Protein AF-A0A434ERG9-F1 (afdb_monomer_lite)

Secondary structure (DSSP, 8-state):
-HHHHHHHHHHHHHHHTT-TT---------TTSHHHHHHHHHHHHHH-S----EE-SS-HHHHHHHHHHTT----EEEEE--HHHHHHHHHSTT-EEEEE---TTHHHHHHHHHHHHHHH-PPPSSS--PPP--EEESS----TT-TT--EEE--SS--

Structure (mmCIF, N/CA/C/O backbone):
data_AF-A0A434ERG9-F1
#
_entry.id   AF-A0A434ERG9-F1
#
loop_
_atom_site.group_PDB
_atom_site.id
_atom_site.type_symbol
_atom_site.label_atom_id
_atom_site.label_alt_id
_atom_site.label_comp_id
_atom_site.label_asym_id
_atom_site.label_entity_id
_atom_site.label_seq_id
_atom_site.pdbx_PDB_ins_code
_atom_site.Cartn_x
_atom_site.Cartn_y
_atom_site.Cartn_z
_atom_site.occupancy
_atom_site.B_iso_or_equiv
_atom_site.auth_seq_id
_atom_site.auth_comp_id
_atom_site.auth_asym_id
_atom_site.auth_atom_id
_atom_site.pdbx_PDB_model_num
ATOM 1 N N . GLY A 1 1 ? 5.025 -8.470 15.034 1.00 50.00 1 GLY A N 1
ATOM 2 C CA . GLY A 1 1 ? 5.347 -8.451 13.597 1.00 50.00 1 GLY A CA 1
ATOM 3 C C . GLY A 1 1 ? 4.904 -9.734 12.928 1.00 50.00 1 GLY A C 1
ATOM 4 O O . GLY A 1 1 ? 3.855 -9.736 12.313 1.00 50.00 1 GLY A O 1
ATOM 5 N N . ALA A 1 2 ? 5.637 -10.834 13.118 1.00 62.69 2 ALA A N 1
ATOM 6 C CA . ALA A 1 2 ? 5.439 -12.078 12.361 1.00 62.69 2 ALA A CA 1
ATOM 7 C C . ALA A 1 2 ? 3.993 -12.633 12.271 1.00 62.69 2 ALA A C 1
ATOM 9 O O . ALA A 1 2 ? 3.589 -12.966 11.160 1.00 62.69 2 ALA A O 1
ATOM 10 N N . PRO A 1 3 ? 3.169 -12.668 13.346 1.00 76.75 3 PRO A N 1
ATOM 11 C CA . PRO A 1 3 ? 1.835 -13.275 13.255 1.00 76.75 3 PRO A CA 1
ATOM 12 C C . PRO A 1 3 ? 0.869 -12.524 12.331 1.00 76.75 3 PRO A C 1
ATOM 14 O O . PRO A 1 3 ? 0.037 -13.143 11.674 1.00 76.75 3 PRO A O 1
ATOM 17 N N . ILE A 1 4 ? 0.972 -11.188 12.267 1.00 79.31 4 ILE A N 1
ATOM 18 C CA . ILE A 1 4 ? 0.099 -10.394 11.394 1.00 79.31 4 ILE A CA 1
ATOM 19 C C . ILE A 1 4 ? 0.571 -10.466 9.939 1.00 79.31 4 ILE A C 1
ATOM 21 O O . ILE A 1 4 ? -0.260 -10.537 9.037 1.00 79.31 4 ILE A O 1
ATOM 25 N N . SER A 1 5 ? 1.889 -10.525 9.709 1.00 84.81 5 SER A N 1
ATOM 26 C CA . SER A 1 5 ? 2.448 -10.626 8.359 1.00 84.81 5 SER A CA 1
ATOM 27 C C . SER A 1 5 ? 2.053 -11.927 7.669 1.00 84.81 5 SER A C 1
ATOM 29 O O . SER A 1 5 ? 1.577 -11.898 6.535 1.00 84.81 5 SER A O 1
ATOM 31 N N . GLU A 1 6 ? 2.149 -13.045 8.393 1.00 87.19 6 GLU A N 1
ATOM 32 C CA . GLU A 1 6 ? 1.711 -14.360 7.919 1.00 87.19 6 GLU A CA 1
ATOM 33 C C . GLU A 1 6 ? 0.203 -14.375 7.616 1.00 87.19 6 GLU A C 1
ATOM 35 O O . GLU A 1 6 ? -0.244 -14.936 6.613 1.00 87.19 6 GLU A O 1
ATOM 40 N N . GLN A 1 7 ? -0.600 -13.706 8.450 1.00 87.19 7 GLN A N 1
ATOM 41 C CA . GLN A 1 7 ? -2.039 -13.604 8.231 1.00 87.19 7 GLN A CA 1
ATOM 42 C C . GLN A 1 7 ? -2.377 -12.803 6.964 1.00 87.19 7 GLN A C 1
ATOM 44 O O . GLN A 1 7 ? -3.250 -13.226 6.201 1.00 87.19 7 GLN A O 1
ATOM 49 N N . PHE A 1 8 ? -1.690 -11.684 6.706 1.00 86.88 8 PHE A N 1
ATOM 50 C CA . PHE A 1 8 ? -1.854 -10.919 5.467 1.00 86.88 8 PHE A CA 1
ATOM 51 C C . PHE A 1 8 ? -1.483 -11.744 4.239 1.00 86.88 8 PHE A C 1
ATOM 53 O O . PHE A 1 8 ? -2.278 -11.817 3.305 1.00 86.88 8 PHE A O 1
ATOM 60 N N . GLU A 1 9 ? -0.324 -12.401 4.251 1.00 89.25 9 GLU A N 1
ATOM 61 C CA . GLU A 1 9 ? 0.128 -13.243 3.139 1.00 89.25 9 GLU A CA 1
ATOM 62 C C . GLU A 1 9 ? -0.859 -14.374 2.850 1.00 89.25 9 GLU A C 1
ATOM 64 O O . GLU A 1 9 ? -1.272 -14.570 1.704 1.00 89.25 9 GLU A O 1
ATOM 69 N N . LYS A 1 10 ? -1.312 -15.075 3.895 1.00 90.00 10 LYS A N 1
ATOM 70 C CA . LYS A 1 10 ? -2.295 -16.154 3.775 1.00 90.00 10 LYS A CA 1
ATOM 71 C C . LYS A 1 10 ? -3.616 -15.658 3.193 1.00 90.00 10 LYS A C 1
ATOM 73 O O . LYS A 1 10 ? -4.157 -16.284 2.279 1.00 90.00 10 LYS A O 1
ATOM 78 N N . ASN A 1 11 ? -4.147 -14.555 3.717 1.00 88.44 11 ASN A N 1
ATOM 79 C CA . ASN A 1 11 ? -5.436 -14.018 3.285 1.00 88.44 11 ASN A CA 1
ATOM 80 C C . ASN A 1 11 ? -5.362 -13.470 1.858 1.00 88.44 11 ASN A C 1
ATOM 82 O O . ASN A 1 11 ? -6.233 -13.768 1.041 1.00 88.44 11 ASN A O 1
ATOM 86 N N . PHE A 1 12 ? -4.305 -12.723 1.537 1.00 88.12 12 PHE A N 1
ATOM 87 C CA . PHE A 1 12 ? -4.086 -12.182 0.202 1.00 88.12 12 PHE A CA 1
ATOM 88 C C . PHE A 1 12 ? -3.905 -13.307 -0.822 1.00 88.12 12 PHE A C 1
ATOM 90 O O . PHE A 1 12 ? -4.616 -13.349 -1.824 1.00 88.12 12 PHE A O 1
ATOM 97 N N . GLY A 1 13 ? -3.060 -14.297 -0.521 1.00 89.31 13 GLY A N 1
ATOM 98 C CA . GLY A 1 13 ? -2.877 -15.476 -1.366 1.00 89.31 13 GLY A CA 1
ATOM 99 C C . GLY A 1 13 ? -4.169 -16.275 -1.575 1.00 89.31 13 GLY A C 1
ATOM 100 O O . GLY A 1 13 ? -4.443 -16.732 -2.683 1.00 89.31 13 GLY A O 1
ATOM 101 N N . ALA A 1 14 ? -5.014 -16.412 -0.548 1.00 90.75 14 ALA A N 1
ATOM 102 C CA . ALA A 1 14 ? -6.313 -17.076 -0.676 1.00 90.75 14 ALA A CA 1
ATOM 103 C C . ALA A 1 14 ? -7.280 -16.331 -1.614 1.00 90.75 14 ALA A C 1
ATOM 105 O O . ALA A 1 14 ? -8.075 -16.971 -2.307 1.00 90.75 14 ALA A O 1
ATOM 106 N N . VAL A 1 15 ? -7.215 -14.997 -1.655 1.00 89.44 15 VAL A N 1
ATOM 107 C CA . VAL A 1 15 ? -7.982 -14.183 -2.607 1.00 89.44 15 VAL A CA 1
ATOM 108 C C . VAL A 1 15 ? -7.411 -14.329 -4.013 1.00 89.44 15 VAL A C 1
ATOM 110 O O . VAL A 1 15 ? -8.177 -14.606 -4.933 1.00 89.44 15 VAL A O 1
ATOM 113 N N . LEU A 1 16 ? -6.089 -14.218 -4.182 1.00 89.81 16 LEU A N 1
ATOM 114 C CA . LEU A 1 16 ? -5.439 -14.311 -5.492 1.00 89.81 16 LEU A CA 1
ATOM 115 C C . LEU A 1 16 ? -5.671 -15.657 -6.186 1.00 89.81 16 LEU A C 1
ATOM 117 O O . LEU A 1 16 ? -5.878 -15.681 -7.392 1.00 89.81 16 LEU A O 1
ATOM 121 N N . LYS A 1 17 ? -5.786 -16.763 -5.438 1.00 90.69 17 LYS A N 1
ATOM 122 C CA . LYS A 1 17 ? -6.159 -18.081 -5.994 1.00 90.69 17 LYS A CA 1
ATOM 123 C C . LYS A 1 17 ? -7.491 -18.094 -6.756 1.00 90.69 17 LYS A C 1
ATOM 125 O O . LYS A 1 17 ? -7.723 -19.000 -7.550 1.00 90.69 17 LYS A O 1
ATOM 130 N N . LYS A 1 18 ? -8.378 -17.122 -6.519 1.00 90.75 18 LYS A N 1
ATOM 131 C CA . LYS A 1 18 ? -9.6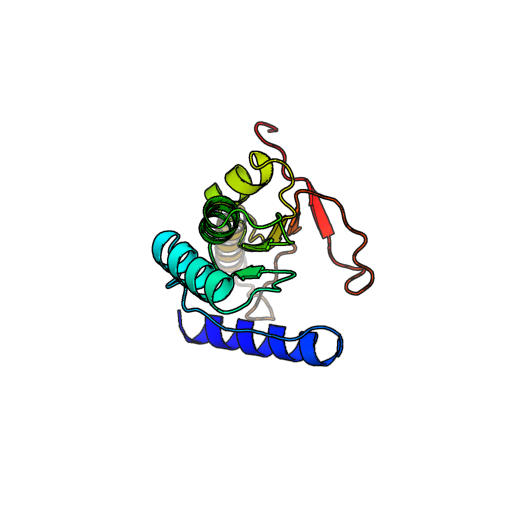51 -16.977 -7.247 1.00 90.75 18 LYS A CA 1
ATOM 132 C C . LYS A 1 18 ? -9.492 -16.254 -8.592 1.00 90.75 18 LYS A C 1
ATOM 134 O O . LYS A 1 18 ? -10.450 -16.201 -9.358 1.00 90.75 18 LYS A O 1
ATOM 139 N N . TYR A 1 19 ? -8.307 -15.714 -8.876 1.00 90.81 19 TYR A N 1
ATOM 140 C CA . TYR A 1 19 ? -7.978 -14.935 -10.067 1.00 90.81 19 TYR A CA 1
ATOM 141 C C . TYR A 1 19 ? -6.775 -15.572 -10.779 1.00 90.81 19 TYR A C 1
ATOM 143 O O . TYR A 1 19 ? -5.647 -15.132 -10.584 1.00 90.81 19 TYR A O 1
ATOM 151 N N . PRO A 1 20 ? -6.988 -16.596 -11.626 1.00 88.31 20 PRO A N 1
ATOM 152 C CA . PRO A 1 20 ? -5.898 -17.364 -12.239 1.00 88.31 20 PRO A CA 1
ATOM 153 C C . PRO A 1 20 ? -5.013 -16.556 -13.202 1.00 88.31 20 PRO A C 1
ATOM 155 O O . PRO A 1 20 ? -3.964 -17.041 -13.600 1.00 88.31 20 PRO A O 1
ATOM 158 N N . GLY A 1 21 ? -5.425 -15.341 -13.583 1.00 91.00 21 GLY A N 1
ATOM 159 C CA . GLY A 1 21 ? -4.604 -14.412 -14.364 1.00 91.00 21 GLY A CA 1
ATOM 160 C C . GLY A 1 21 ? -3.634 -13.565 -13.531 1.00 91.00 21 GLY A C 1
ATOM 161 O O . GLY A 1 21 ? -3.009 -12.677 -14.092 1.00 91.00 21 GLY A O 1
ATOM 162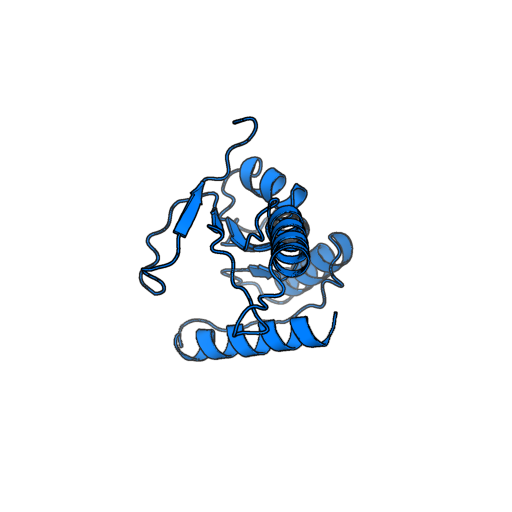 N N . ILE A 1 22 ? -3.549 -13.779 -12.212 1.00 92.56 22 ILE A N 1
ATOM 163 C CA . ILE A 1 22 ? -2.591 -13.103 -11.330 1.00 92.56 22 ILE A CA 1
ATOM 164 C C . ILE A 1 22 ? -1.604 -14.138 -10.798 1.00 92.56 22 ILE A C 1
ATOM 166 O O . ILE A 1 22 ? -1.996 -15.102 -10.140 1.00 92.56 22 ILE A O 1
ATOM 170 N N . GLU A 1 23 ? -0.320 -13.891 -11.031 1.00 94.00 23 GLU A N 1
ATOM 171 C CA . GLU A 1 23 ? 0.784 -14.693 -10.516 1.00 94.00 23 GLU A CA 1
ATOM 172 C C . GLU A 1 23 ? 1.604 -13.881 -9.507 1.00 94.00 23 GLU A C 1
ATOM 174 O O . GLU A 1 23 ? 1.866 -12.694 -9.702 1.00 94.00 23 GLU A O 1
ATOM 179 N N . ILE A 1 24 ? 2.010 -14.519 -8.406 1.00 94.69 24 ILE A N 1
ATOM 180 C CA . ILE A 1 24 ? 2.939 -13.912 -7.452 1.00 94.69 24 ILE A CA 1
ATOM 181 C C . ILE A 1 24 ? 4.353 -14.256 -7.905 1.00 94.69 24 ILE A C 1
ATOM 183 O O . ILE A 1 24 ? 4.797 -15.389 -7.739 1.00 94.69 24 ILE A O 1
ATOM 187 N N . VAL A 1 25 ? 5.058 -13.266 -8.445 1.00 95.56 25 VAL A N 1
ATOM 188 C CA . VAL A 1 25 ? 6.417 -13.460 -8.972 1.00 95.56 25 VAL A CA 1
ATOM 189 C C . VAL A 1 25 ? 7.491 -13.459 -7.882 1.00 95.56 25 VAL A C 1
ATOM 191 O O . VAL A 1 25 ? 8.568 -14.009 -8.083 1.00 95.56 25 VAL A O 1
ATOM 194 N N . GLY A 1 26 ? 7.201 -12.906 -6.701 1.00 95.19 26 GLY A N 1
ATOM 195 C CA . GLY A 1 26 ? 8.134 -12.934 -5.582 1.00 95.19 26 GLY A CA 1
ATOM 196 C C . GLY A 1 26 ? 7.595 -12.321 -4.296 1.00 95.19 26 GLY A C 1
ATOM 197 O O . GLY A 1 26 ? 6.559 -11.658 -4.274 1.00 95.19 26 GLY A O 1
ATOM 198 N N . TYR A 1 27 ? 8.344 -12.551 -3.221 1.00 95.00 27 TYR A N 1
ATOM 199 C CA . TYR A 1 27 ? 8.100 -12.008 -1.890 1.00 95.00 27 TYR A CA 1
ATOM 200 C C . TYR A 1 27 ? 9.353 -11.288 -1.409 1.00 95.00 27 TYR A C 1
ATOM 202 O O . TYR A 1 27 ? 10.474 -11.681 -1.733 1.00 95.00 27 TYR A O 1
ATOM 210 N N . PHE A 1 28 ? 9.167 -10.258 -0.595 1.00 94.31 28 PHE A N 1
ATOM 211 C CA . PHE A 1 28 ? 10.260 -9.558 0.062 1.00 94.31 28 PHE A CA 1
ATOM 212 C C . PHE A 1 28 ? 9.890 -9.293 1.518 1.00 94.31 28 PHE A C 1
ATOM 214 O O . PHE A 1 28 ? 8.718 -9.130 1.855 1.00 94.31 28 PHE A O 1
ATOM 221 N N . ASN A 1 29 ? 10.897 -9.223 2.386 1.00 93.38 29 ASN A N 1
ATOM 222 C CA . ASN A 1 29 ? 10.700 -8.775 3.756 1.00 93.38 29 ASN A CA 1
ATOM 223 C C . ASN A 1 29 ? 11.038 -7.284 3.856 1.00 93.38 29 ASN A C 1
ATOM 225 O O . ASN A 1 29 ? 12.203 -6.898 3.821 1.00 93.38 29 ASN A O 1
ATOM 229 N N . GLY A 1 30 ? 10.007 -6.453 3.999 1.00 91.44 30 GLY A N 1
ATOM 230 C CA . GLY A 1 30 ? 10.159 -5.007 4.149 1.00 91.44 30 GLY A CA 1
ATOM 231 C C . GLY A 1 30 ? 10.561 -4.545 5.552 1.00 91.44 30 GLY A C 1
ATOM 232 O O . GLY A 1 30 ? 10.760 -3.353 5.755 1.00 91.44 30 GLY A O 1
ATOM 233 N N . ASN A 1 31 ? 10.630 -5.440 6.547 1.00 91.62 31 ASN A N 1
ATOM 234 C CA . ASN A 1 31 ? 10.921 -5.122 7.954 1.00 91.62 31 ASN A CA 1
ATOM 235 C C . ASN A 1 31 ? 10.091 -3.957 8.536 1.00 91.62 31 ASN A C 1
ATOM 237 O O . ASN A 1 31 ? 10.507 -3.334 9.511 1.00 91.62 31 ASN A O 1
ATOM 241 N N . TYR A 1 32 ? 8.926 -3.661 7.943 1.00 88.19 32 TYR A N 1
ATOM 242 C CA . TYR A 1 32 ? 8.136 -2.461 8.228 1.00 88.19 32 TYR A CA 1
ATOM 243 C C . TYR A 1 32 ? 9.006 -1.192 8.266 1.00 88.19 32 TYR A C 1
ATOM 245 O O . TYR A 1 32 ? 8.923 -0.396 9.200 1.00 88.19 32 TYR A O 1
ATOM 253 N N . ALA A 1 33 ? 9.860 -1.013 7.256 1.00 91.00 33 ALA A N 1
ATOM 254 C CA . ALA A 1 33 ? 10.721 0.150 7.118 1.00 91.00 33 ALA A CA 1
ATOM 255 C C . ALA A 1 33 ? 10.950 0.502 5.640 1.00 91.00 33 ALA A C 1
ATOM 257 O O . ALA A 1 33 ? 11.212 -0.366 4.810 1.00 91.00 33 ALA A O 1
ATOM 258 N N . ALA A 1 34 ? 10.945 1.802 5.331 1.00 88.75 34 ALA A N 1
ATOM 259 C CA . ALA A 1 34 ? 11.005 2.287 3.950 1.00 88.75 34 ALA A CA 1
ATOM 260 C C . ALA A 1 34 ? 12.274 1.859 3.182 1.00 88.75 34 ALA A C 1
ATOM 262 O O . ALA A 1 34 ? 12.206 1.618 1.980 1.00 88.75 34 ALA A O 1
ATOM 263 N N . GLY A 1 35 ? 13.426 1.766 3.861 1.00 94.19 35 GLY A N 1
ATOM 264 C CA . GLY A 1 35 ? 14.694 1.337 3.253 1.00 94.19 35 GLY A CA 1
ATOM 265 C C . GLY A 1 35 ? 14.655 -0.124 2.789 1.00 94.19 35 GLY A C 1
ATOM 266 O O . GLY A 1 35 ? 14.738 -0.361 1.585 1.00 94.19 35 GLY A O 1
ATOM 267 N N . PRO A 1 36 ? 14.445 -1.091 3.703 1.00 96.38 36 PRO A N 1
ATOM 268 C CA . PRO A 1 36 ? 14.316 -2.501 3.337 1.00 96.38 36 PRO A CA 1
ATOM 269 C C . PRO A 1 36 ? 13.186 -2.786 2.336 1.00 96.38 36 PRO A C 1
ATOM 271 O O . PRO A 1 36 ? 13.325 -3.662 1.488 1.00 96.38 36 PRO A O 1
ATOM 274 N N . GLU A 1 37 ? 12.079 -2.037 2.378 1.00 95.44 37 GLU A N 1
ATOM 275 C CA . GLU A 1 37 ? 11.033 -2.141 1.351 1.00 95.44 37 GLU A CA 1
ATOM 276 C C . GLU A 1 37 ? 11.521 -1.700 -0.026 1.00 95.44 37 GLU A C 1
ATOM 278 O O . GLU A 1 37 ? 11.290 -2.404 -1.008 1.00 95.44 37 GLU A O 1
ATOM 283 N N . GLN A 1 38 ? 12.212 -0.561 -0.114 1.00 97.44 38 GLN A N 1
ATOM 284 C CA . GLN A 1 38 ? 12.779 -0.095 -1.376 1.00 97.44 38 GLN A CA 1
ATOM 285 C C . GLN A 1 38 ? 13.796 -1.103 -1.929 1.00 97.44 38 GLN A C 1
ATOM 287 O O . GLN A 1 38 ? 13.771 -1.393 -3.123 1.00 97.44 38 GLN A O 1
ATOM 292 N N . GLU A 1 39 ? 14.663 -1.655 -1.077 1.00 98.06 39 GLU A N 1
ATOM 293 C CA . GLU A 1 39 ? 15.655 -2.670 -1.457 1.00 98.06 39 GLU A CA 1
ATOM 294 C C . GLU A 1 39 ? 14.993 -3.962 -1.952 1.00 98.06 39 GLU A C 1
ATOM 296 O O . GLU A 1 39 ? 15.342 -4.471 -3.018 1.00 98.06 39 GLU A O 1
ATOM 301 N N . GLY A 1 40 ? 14.002 -4.469 -1.213 1.00 97.88 40 GLY A N 1
ATOM 302 C CA . GLY A 1 40 ? 13.271 -5.683 -1.566 1.00 97.88 40 GLY A CA 1
ATOM 303 C C . GLY A 1 40 ? 12.514 -5.550 -2.885 1.00 97.88 40 GLY A C 1
ATOM 304 O O . GLY A 1 40 ? 12.632 -6.412 -3.756 1.00 97.88 40 GLY A O 1
ATOM 305 N N . VAL A 1 41 ? 11.791 -4.442 -3.072 1.00 97.88 41 VAL A N 1
ATOM 306 C CA . VAL A 1 41 ? 11.083 -4.168 -4.329 1.00 97.88 41 VAL A CA 1
ATOM 307 C C . VAL A 1 41 ? 12.070 -3.986 -5.481 1.00 97.88 41 VAL A C 1
ATOM 309 O O . VAL A 1 41 ? 11.857 -4.562 -6.542 1.00 97.88 41 VAL A O 1
ATOM 312 N N . ALA A 1 42 ? 13.165 -3.244 -5.293 1.00 98.25 42 ALA A N 1
ATOM 313 C CA . ALA A 1 42 ? 14.170 -3.057 -6.341 1.00 98.25 42 ALA A CA 1
ATOM 314 C C . ALA A 1 42 ? 14.797 -4.389 -6.784 1.00 98.25 42 ALA A C 1
ATOM 316 O O . ALA A 1 42 ? 14.953 -4.623 -7.981 1.00 98.25 42 ALA A O 1
ATOM 317 N N . SER A 1 43 ? 15.092 -5.280 -5.833 1.00 98.25 43 SER A N 1
ATOM 318 C CA . SER A 1 43 ? 15.588 -6.630 -6.118 1.00 98.25 43 SER A CA 1
ATOM 319 C C . SER A 1 43 ? 14.598 -7.432 -6.972 1.00 98.25 43 SER A C 1
ATOM 321 O O . SER A 1 43 ? 14.977 -8.000 -7.996 1.00 98.25 43 SER A O 1
ATOM 323 N N . LEU A 1 44 ? 13.306 -7.408 -6.621 1.00 98.25 44 LEU A N 1
ATOM 324 C CA . LEU A 1 44 ? 12.266 -8.091 -7.396 1.00 98.25 44 LEU A CA 1
ATOM 325 C C . LEU A 1 44 ? 12.067 -7.472 -8.785 1.00 98.25 44 LEU A C 1
ATOM 327 O O . LEU A 1 44 ? 11.930 -8.200 -9.761 1.00 98.25 44 LEU A O 1
ATOM 331 N N . LEU A 1 45 ? 12.106 -6.145 -8.914 1.00 98.19 45 LEU A N 1
ATOM 332 C CA . LEU A 1 45 ? 12.009 -5.480 -10.217 1.00 98.19 45 LEU A CA 1
ATOM 333 C C . LEU A 1 45 ? 13.186 -5.827 -11.140 1.00 98.19 45 LEU A C 1
ATOM 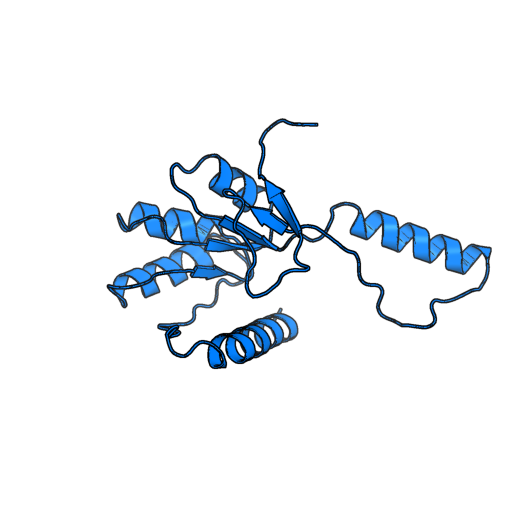335 O O . LEU A 1 45 ? 13.003 -5.870 -12.356 1.00 98.19 45 LEU A O 1
ATOM 339 N N . ALA A 1 46 ? 14.374 -6.071 -10.581 1.00 97.69 46 ALA A N 1
ATOM 340 C CA . ALA A 1 46 ? 15.543 -6.510 -11.338 1.00 97.69 46 ALA A CA 1
ATOM 341 C C . ALA A 1 46 ? 15.449 -7.987 -11.757 1.00 97.69 46 ALA A C 1
ATOM 343 O O . ALA A 1 46 ? 15.872 -8.339 -12.856 1.00 97.69 46 ALA A O 1
ATOM 344 N N . ALA A 1 47 ? 14.885 -8.846 -10.901 1.00 97.94 47 ALA A N 1
ATOM 345 C CA . ALA A 1 47 ? 14.704 -10.270 -11.182 1.00 97.94 47 ALA A CA 1
ATOM 346 C C . ALA A 1 47 ? 13.512 -10.565 -12.114 1.00 97.94 47 ALA A C 1
ATOM 348 O O . ALA A 1 47 ? 13.514 -11.585 -12.805 1.00 97.94 47 ALA A O 1
ATOM 349 N N . HIS A 1 48 ? 12.510 -9.680 -12.150 1.00 96.94 48 HIS A N 1
ATOM 350 C CA . HIS A 1 48 ? 11.259 -9.876 -12.881 1.00 96.94 48 HIS A CA 1
ATOM 351 C C . HIS A 1 48 ? 10.992 -8.711 -13.858 1.00 96.94 48 HIS A C 1
ATOM 353 O O . HIS A 1 48 ? 10.633 -7.599 -13.440 1.00 96.94 48 HIS A O 1
ATOM 359 N N . PRO A 1 49 ? 11.142 -8.936 -15.180 1.00 92.38 49 PRO A N 1
ATOM 360 C CA . PRO A 1 49 ? 10.955 -7.886 -16.183 1.00 92.38 49 PRO A CA 1
ATOM 361 C C . PRO A 1 49 ? 9.497 -7.425 -16.290 1.00 92.38 49 PRO A C 1
ATOM 363 O O . PRO A 1 49 ? 9.248 -6.285 -16.672 1.00 92.38 49 PRO A O 1
ATOM 366 N N . GLU A 1 50 ? 8.544 -8.269 -15.897 1.00 95.31 50 GLU A N 1
ATOM 367 C CA . GLU A 1 50 ? 7.112 -7.979 -15.865 1.00 95.31 50 GLU A CA 1
ATOM 368 C C . GLU A 1 50 ? 6.621 -8.041 -14.414 1.00 95.31 50 GLU A C 1
ATOM 370 O O . GLU A 1 50 ? 6.745 -9.056 -13.733 1.00 95.31 50 GLU A O 1
ATOM 375 N N . VAL A 1 51 ? 6.143 -6.902 -13.921 1.00 97.38 51 VAL A N 1
ATOM 376 C CA . VAL A 1 51 ? 5.530 -6.737 -12.600 1.00 97.38 51 VAL A CA 1
ATOM 377 C C . VAL A 1 51 ? 4.398 -5.752 -12.818 1.00 97.38 51 VAL A C 1
ATOM 379 O O . VAL A 1 51 ? 4.680 -4.602 -13.132 1.00 97.38 51 VAL A O 1
ATOM 382 N N . ASP A 1 52 ? 3.149 -6.191 -12.667 1.00 96.94 52 ASP A N 1
ATOM 383 C CA . ASP A 1 52 ? 1.956 -5.376 -12.962 1.00 96.94 52 ASP A CA 1
ATOM 384 C C . ASP A 1 52 ? 1.299 -4.768 -11.723 1.00 96.94 52 ASP A C 1
ATOM 386 O O . ASP A 1 52 ? 0.311 -4.041 -11.821 1.00 96.94 52 ASP A O 1
ATOM 390 N N . GLY A 1 53 ? 1.830 -5.056 -10.540 1.00 96.62 53 GLY A N 1
ATOM 391 C CA . GLY A 1 53 ? 1.332 -4.511 -9.290 1.00 96.62 53 GLY A CA 1
ATOM 392 C C . GLY A 1 53 ? 2.232 -4.864 -8.120 1.00 96.62 53 GLY A C 1
ATOM 393 O O . GLY A 1 53 ? 2.967 -5.850 -8.150 1.00 96.62 53 GLY A O 1
ATOM 394 N N . ILE A 1 54 ? 2.171 -4.042 -7.078 1.00 97.25 54 ILE A N 1
ATOM 395 C CA . ILE A 1 54 ? 2.934 -4.236 -5.847 1.00 97.25 54 ILE A CA 1
ATOM 396 C C . ILE A 1 54 ? 1.968 -4.186 -4.671 1.00 97.25 54 ILE A C 1
ATOM 398 O O . ILE A 1 54 ? 1.200 -3.236 -4.524 1.00 97.25 54 ILE A O 1
ATOM 402 N N . PHE A 1 55 ? 2.036 -5.196 -3.809 1.00 95.50 55 PHE A N 1
ATOM 403 C CA . PHE A 1 55 ? 1.379 -5.195 -2.509 1.00 95.50 55 PHE A CA 1
ATOM 404 C C . PHE A 1 55 ? 2.446 -5.097 -1.419 1.00 95.50 55 PHE A C 1
ATOM 406 O O . PHE A 1 55 ? 3.282 -5.986 -1.280 1.00 95.50 55 PHE A O 1
ATOM 413 N N . SER A 1 56 ? 2.411 -4.013 -0.650 1.00 94.62 56 SER A N 1
ATOM 414 C CA . SER A 1 56 ? 3.198 -3.845 0.566 1.00 94.62 56 SER A CA 1
ATOM 415 C C . SER A 1 56 ? 2.266 -3.844 1.771 1.00 94.62 56 SER A C 1
ATOM 417 O O . SER A 1 56 ? 1.238 -3.174 1.786 1.00 94.62 56 SER A O 1
ATOM 419 N N . GLN A 1 57 ? 2.632 -4.569 2.823 1.00 91.69 57 GLN A N 1
ATOM 420 C CA . GLN A 1 57 ? 1.929 -4.462 4.105 1.00 91.69 57 GLN A CA 1
ATOM 421 C C . GLN A 1 57 ? 2.320 -3.194 4.877 1.00 91.69 57 GLN A C 1
ATOM 423 O O . GLN A 1 57 ? 1.671 -2.846 5.863 1.00 91.69 57 GLN A O 1
ATOM 428 N N . GLY A 1 58 ? 3.407 -2.541 4.463 1.00 91.88 58 GLY A N 1
ATOM 429 C CA . GLY A 1 58 ? 3.989 -1.385 5.117 1.00 91.88 58 GLY A CA 1
ATOM 430 C C . GLY A 1 58 ? 3.932 -0.140 4.234 1.00 91.88 58 GLY A C 1
ATOM 431 O O . GLY A 1 58 ? 2.854 0.346 3.881 1.00 91.88 58 GLY A O 1
ATOM 432 N N . TYR A 1 59 ? 5.093 0.421 3.917 1.00 92.94 59 TYR A N 1
ATOM 433 C CA . TYR A 1 59 ? 5.225 1.700 3.243 1.00 92.94 59 TYR A CA 1
ATOM 434 C C . TYR A 1 59 ? 5.221 1.520 1.723 1.00 92.94 59 TYR A C 1
ATOM 436 O O . TYR A 1 59 ? 6.008 0.786 1.126 1.00 92.94 59 TYR A O 1
ATOM 444 N N . GLY A 1 60 ? 4.324 2.254 1.064 1.00 95.62 60 GLY A N 1
ATOM 445 C CA . GLY A 1 60 ? 4.303 2.358 -0.395 1.00 95.62 60 GLY A CA 1
ATOM 446 C C . GLY A 1 60 ? 5.365 3.325 -0.924 1.00 95.62 60 GLY A C 1
ATOM 447 O O . GLY A 1 60 ? 5.691 3.275 -2.106 1.00 95.62 60 GLY A O 1
ATOM 448 N N . THR A 1 61 ? 5.944 4.172 -0.062 1.00 96.81 61 THR A N 1
ATOM 449 C CA . THR A 1 61 ? 7.020 5.106 -0.438 1.00 96.81 61 THR A CA 1
ATOM 450 C C . THR A 1 61 ? 8.224 4.381 -1.035 1.00 96.81 61 THR A C 1
ATOM 452 O O . THR A 1 61 ? 8.717 4.785 -2.086 1.00 96.81 61 THR A O 1
ATOM 455 N N . GLY A 1 62 ? 8.664 3.286 -0.402 1.00 95.88 62 GLY A N 1
ATOM 456 C CA . GLY A 1 62 ? 9.774 2.464 -0.883 1.00 95.88 62 GLY A CA 1
ATOM 457 C C . GLY A 1 62 ? 9.471 1.826 -2.239 1.00 95.88 62 GLY A C 1
ATOM 458 O O . GLY A 1 62 ? 10.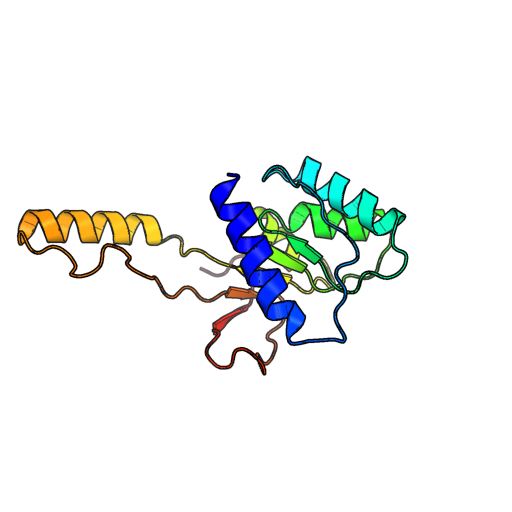305 1.882 -3.140 1.00 95.88 62 GLY A O 1
ATOM 459 N N . ALA A 1 63 ? 8.252 1.311 -2.423 1.00 97.31 63 ALA A N 1
ATOM 460 C CA . ALA A 1 63 ? 7.815 0.719 -3.687 1.00 97.31 63 ALA A CA 1
ATOM 461 C C . ALA A 1 63 ? 7.791 1.736 -4.841 1.00 97.31 63 ALA A C 1
ATOM 463 O O . ALA A 1 63 ? 8.349 1.477 -5.905 1.00 97.31 63 ALA A O 1
ATOM 464 N N . ILE A 1 64 ? 7.202 2.916 -4.620 1.00 97.69 64 ILE A N 1
ATOM 465 C CA . ILE A 1 64 ? 7.144 3.989 -5.626 1.00 97.69 64 ILE A CA 1
ATOM 466 C C . ILE A 1 64 ? 8.553 4.449 -6.000 1.00 97.69 64 ILE A C 1
ATOM 468 O O . ILE A 1 64 ? 8.874 4.576 -7.181 1.00 97.69 64 ILE A O 1
ATOM 472 N N . LYS A 1 65 ? 9.423 4.644 -5.005 1.00 97.38 65 LYS A N 1
ATOM 473 C CA . LYS A 1 65 ? 10.803 5.064 -5.244 1.00 97.38 65 LYS A CA 1
ATOM 474 C C . LYS A 1 65 ? 11.616 3.999 -5.980 1.00 97.38 65 LYS A C 1
ATOM 476 O O . LYS A 1 65 ? 12.418 4.340 -6.843 1.00 97.38 65 LYS A O 1
ATOM 481 N N . ALA A 1 66 ? 11.396 2.717 -5.688 1.00 97.88 66 ALA A N 1
ATOM 482 C CA . ALA A 1 66 ? 12.027 1.622 -6.418 1.00 97.88 66 ALA A CA 1
ATOM 483 C C . ALA A 1 66 ? 11.596 1.596 -7.895 1.00 97.88 66 ALA A C 1
ATOM 485 O O . ALA A 1 66 ? 12.456 1.479 -8.765 1.00 97.88 66 ALA A O 1
ATOM 486 N N . LEU A 1 67 ? 10.302 1.788 -8.188 1.00 98.06 67 LEU A N 1
ATOM 487 C CA . LEU A 1 67 ? 9.802 1.903 -9.564 1.00 98.06 67 LEU A CA 1
ATOM 488 C C . LEU A 1 67 ? 10.438 3.086 -10.308 1.00 98.06 67 LEU A C 1
ATOM 490 O O . LEU A 1 67 ? 10.895 2.917 -11.434 1.00 98.06 67 LEU A O 1
ATOM 494 N N . GLN A 1 68 ? 10.516 4.258 -9.668 1.00 97.56 68 GLN A N 1
ATOM 495 C CA . GLN A 1 68 ? 11.144 5.452 -10.248 1.00 97.56 68 GLN A CA 1
ATOM 496 C C . GLN A 1 68 ? 12.630 5.228 -10.542 1.00 97.56 68 GLN A C 1
ATOM 498 O O . GLN A 1 68 ? 13.095 5.524 -11.638 1.00 97.56 68 GLN A O 1
ATOM 503 N N . ASN A 1 69 ? 13.375 4.685 -9.577 1.00 97.81 69 ASN A N 1
ATOM 504 C CA . ASN A 1 69 ? 14.813 4.453 -9.719 1.00 97.81 69 ASN A CA 1
ATOM 505 C C . ASN A 1 69 ? 15.137 3.399 -10.786 1.00 97.81 69 ASN A C 1
ATOM 507 O O . ASN A 1 69 ? 16.195 3.468 -11.403 1.00 97.81 69 ASN A O 1
ATOM 511 N N . ALA A 1 70 ? 14.249 2.423 -10.980 1.00 97.25 70 ALA A N 1
ATOM 512 C CA . ALA A 1 70 ? 14.384 1.394 -12.005 1.00 97.25 70 ALA A CA 1
ATOM 513 C C . ALA A 1 70 ? 13.850 1.835 -13.383 1.00 97.25 70 ALA A C 1
ATOM 515 O O . ALA A 1 70 ? 13.824 1.014 -14.297 1.00 97.25 70 ALA A O 1
ATOM 516 N N . ASP A 1 71 ? 13.392 3.088 -13.518 1.00 96.06 71 ASP A N 1
ATOM 517 C CA . ASP A 1 71 ? 12.730 3.626 -14.715 1.00 96.06 71 ASP A CA 1
ATOM 518 C C . ASP A 1 71 ? 11.583 2.722 -15.214 1.00 96.06 71 ASP A C 1
ATOM 520 O O . ASP A 1 71 ? 11.393 2.470 -16.405 1.00 96.06 71 ASP A O 1
ATOM 524 N N . ARG A 1 72 ? 10.818 2.165 -14.265 1.00 96.25 72 ARG A N 1
ATOM 525 C CA . ARG A 1 72 ? 9.676 1.287 -14.538 1.00 96.25 72 ARG A CA 1
ATOM 526 C C . ARG A 1 72 ? 8.378 2.098 -14.567 1.00 96.25 72 ARG A C 1
ATOM 528 O O . ARG A 1 72 ? 8.240 3.078 -13.830 1.00 96.25 72 ARG A O 1
ATOM 535 N N . PRO A 1 73 ? 7.375 1.672 -15.357 1.00 95.88 73 PRO A N 1
ATOM 536 C CA . PRO A 1 73 ? 6.047 2.272 -15.305 1.00 95.88 73 PRO A CA 1
ATOM 537 C C . PRO A 1 73 ? 5.470 2.269 -13.883 1.00 95.88 73 PRO A C 1
ATOM 539 O O . PRO A 1 73 ? 5.660 1.316 -13.127 1.00 95.88 73 PRO A O 1
ATOM 542 N N . MET A 1 74 ? 4.710 3.312 -13.535 1.00 96.69 74 MET A N 1
ATOM 543 C CA . MET A 1 74 ? 3.962 3.355 -12.275 1.00 96.69 74 MET A CA 1
ATOM 544 C C . MET A 1 74 ? 2.798 2.360 -12.320 1.00 96.69 74 MET A C 1
ATOM 546 O O . MET A 1 74 ? 1.703 2.651 -12.816 1.00 96.69 74 MET A O 1
ATOM 550 N N . VAL A 1 75 ? 3.060 1.160 -11.818 1.00 97.44 75 VAL A N 1
ATOM 551 C CA . VAL A 1 75 ? 2.056 0.111 -11.630 1.00 97.44 75 VAL A CA 1
ATOM 552 C C . VAL A 1 75 ? 1.227 0.381 -10.373 1.00 97.44 75 VAL A C 1
ATOM 554 O O . VAL A 1 75 ? 1.660 1.146 -9.507 1.00 97.44 75 VAL A O 1
ATOM 557 N N . PRO A 1 76 ? 0.025 -0.206 -10.245 1.00 96.25 76 PRO A N 1
ATOM 558 C CA . PRO A 1 76 ? -0.747 -0.143 -9.013 1.00 96.25 76 PRO A CA 1
ATOM 559 C C . PRO A 1 76 ? 0.061 -0.559 -7.775 1.00 96.25 76 PRO A C 1
ATOM 561 O O . PRO A 1 76 ? 0.635 -1.647 -7.733 1.00 96.25 76 PRO A O 1
ATOM 564 N N . VAL A 1 77 ? 0.069 0.299 -6.753 1.00 97.25 77 VAL A N 1
ATOM 565 C CA . VAL A 1 77 ? 0.701 0.043 -5.453 1.00 97.25 77 VAL A CA 1
ATOM 566 C C . VAL A 1 77 ? -0.374 0.012 -4.372 1.00 97.25 77 VAL A C 1
ATOM 568 O O . VAL A 1 77 ? -1.038 1.013 -4.097 1.00 97.25 77 VAL A O 1
ATOM 571 N N . VAL A 1 78 ? -0.531 -1.141 -3.731 1.00 95.19 78 VAL A N 1
ATOM 572 C CA . VAL A 1 78 ? -1.365 -1.304 -2.539 1.00 95.19 78 VAL A CA 1
ATOM 573 C C . VAL A 1 78 ? -0.462 -1.264 -1.310 1.00 95.19 78 VAL A C 1
ATOM 575 O O . VAL A 1 78 ? 0.512 -2.010 -1.252 1.00 95.19 78 VAL A O 1
ATOM 578 N N . ALA A 1 79 ? -0.755 -0.393 -0.344 1.00 95.50 79 ALA A N 1
ATOM 579 C CA . ALA A 1 79 ? 0.084 -0.206 0.844 1.00 95.50 79 ALA A CA 1
ATOM 580 C C . ALA A 1 79 ? -0.718 0.200 2.090 1.00 95.50 79 ALA A C 1
ATOM 582 O O . ALA A 1 79 ? -1.928 0.415 2.018 1.00 95.50 79 ALA A O 1
ATOM 583 N N . ALA A 1 80 ? -0.066 0.332 3.246 1.00 92.94 80 ALA A N 1
ATOM 584 C CA . ALA A 1 80 ? -0.688 0.954 4.411 1.00 92.94 80 ALA A CA 1
ATOM 585 C C . ALA A 1 80 ? -0.720 2.486 4.265 1.00 92.94 80 ALA A C 1
ATOM 587 O O . ALA A 1 80 ? 0.192 3.102 3.701 1.00 92.94 80 ALA A O 1
ATOM 588 N N . ALA A 1 81 ? -1.758 3.117 4.819 1.00 92.12 81 ALA A N 1
ATOM 589 C CA . ALA A 1 81 ? -1.971 4.565 4.786 1.00 92.12 81 ALA A CA 1
ATOM 590 C C . ALA A 1 81 ? -1.062 5.347 5.757 1.00 92.12 81 ALA A C 1
ATOM 592 O O . ALA A 1 81 ? -1.517 6.217 6.498 1.00 92.12 81 ALA A O 1
ATOM 593 N N . PHE A 1 82 ? 0.240 5.055 5.767 1.00 91.25 82 PHE A N 1
ATOM 594 C CA . PHE A 1 82 ? 1.210 5.915 6.439 1.00 91.25 82 PHE A CA 1
ATOM 595 C C . PHE A 1 82 ? 1.230 7.296 5.783 1.00 91.25 82 PHE A C 1
ATOM 597 O O . PHE A 1 82 ? 1.152 7.397 4.559 1.00 91.25 82 PHE A O 1
ATOM 604 N N . ASN A 1 83 ? 1.406 8.353 6.583 1.00 90.81 83 ASN A N 1
ATOM 605 C CA . ASN A 1 83 ? 1.407 9.732 6.083 1.00 90.81 83 ASN A CA 1
ATOM 606 C C . ASN A 1 83 ? 2.384 9.918 4.907 1.00 90.81 83 ASN A C 1
ATOM 608 O O . ASN A 1 83 ? 1.993 10.380 3.840 1.00 90.81 83 ASN A O 1
ATOM 612 N N . GLY A 1 84 ? 3.627 9.444 5.056 1.00 92.50 84 GLY A N 1
ATOM 613 C CA . GLY A 1 84 ? 4.623 9.502 3.982 1.00 92.50 84 GLY A CA 1
ATOM 614 C C . GLY A 1 84 ? 4.172 8.791 2.703 1.00 92.50 84 GLY A C 1
ATOM 615 O O . GLY A 1 84 ? 4.359 9.326 1.616 1.00 92.50 84 GLY A O 1
ATOM 616 N N . THR A 1 85 ? 3.518 7.630 2.823 1.00 95.44 85 THR A N 1
ATOM 617 C CA . THR A 1 85 ? 2.958 6.902 1.673 1.00 95.44 85 THR A CA 1
ATOM 618 C C . THR A 1 85 ? 1.860 7.713 0.994 1.00 95.44 85 THR A C 1
ATOM 620 O O . THR A 1 85 ? 1.881 7.851 -0.224 1.00 95.44 85 THR A O 1
ATOM 623 N N . GLY A 1 86 ? 0.938 8.292 1.770 1.00 94.81 86 GLY A N 1
ATOM 624 C CA . GLY A 1 86 ? -0.123 9.154 1.249 1.00 94.81 86 GLY A CA 1
ATOM 625 C C . GLY A 1 86 ? 0.428 10.357 0.481 1.00 94.81 86 GLY A C 1
ATOM 626 O O . GLY A 1 86 ? 0.030 10.584 -0.660 1.00 94.81 86 GLY A O 1
ATOM 627 N N . VAL A 1 87 ? 1.395 11.070 1.067 1.00 95.38 87 VAL A N 1
ATOM 628 C CA . VAL A 1 87 ? 2.061 12.217 0.428 1.00 95.38 87 VAL A CA 1
ATOM 629 C C . VAL A 1 87 ? 2.785 11.793 -0.849 1.00 95.38 87 VAL A C 1
ATOM 631 O O . VAL A 1 87 ? 2.534 12.363 -1.906 1.00 95.38 87 VAL A O 1
ATOM 634 N N . THR A 1 88 ? 3.604 10.737 -0.801 1.00 96.44 88 THR A N 1
ATOM 635 C CA . THR A 1 88 ? 4.324 10.248 -1.991 1.00 96.44 88 THR A CA 1
ATOM 636 C C . THR A 1 88 ? 3.368 9.828 -3.108 1.00 96.44 88 THR A C 1
ATOM 638 O O . THR A 1 88 ? 3.622 10.141 -4.269 1.00 96.44 88 THR A O 1
ATOM 641 N N . CYS A 1 89 ? 2.256 9.163 -2.783 1.00 96.56 89 CYS A N 1
ATOM 642 C CA . CYS A 1 89 ? 1.224 8.805 -3.754 1.00 96.56 89 CYS A CA 1
ATOM 643 C C . CYS A 1 89 ? 0.563 10.032 -4.396 1.00 96.56 89 CYS A C 1
ATOM 645 O O . CYS A 1 89 ? 0.304 10.019 -5.594 1.00 96.56 89 CYS A O 1
ATOM 647 N N . ALA A 1 90 ? 0.293 11.084 -3.620 1.00 95.81 90 ALA A N 1
ATOM 648 C CA . ALA A 1 90 ? -0.328 12.305 -4.127 1.00 95.81 90 ALA A CA 1
ATOM 649 C C . ALA A 1 90 ? 0.613 13.135 -5.014 1.00 95.81 90 ALA A C 1
ATOM 651 O O . ALA A 1 90 ? 0.174 13.718 -6.004 1.00 95.81 90 ALA A O 1
ATOM 652 N N . GLU A 1 91 ? 1.898 13.198 -4.662 1.00 95.62 91 GLU A N 1
ATOM 653 C CA . GLU A 1 91 ? 2.893 14.020 -5.363 1.00 95.62 91 GLU A CA 1
ATOM 654 C C . GLU A 1 91 ? 3.517 13.307 -6.571 1.00 95.62 91 GLU A C 1
ATOM 656 O O . GLU A 1 91 ? 4.005 13.953 -7.501 1.00 95.62 91 GLU A O 1
ATOM 661 N N . THR A 1 92 ? 3.495 11.971 -6.596 1.00 96.31 92 THR A N 1
ATOM 662 C CA . THR A 1 92 ? 4.075 11.203 -7.700 1.00 96.31 92 THR A CA 1
ATOM 663 C C . THR A 1 92 ? 3.136 11.181 -8.900 1.00 96.31 92 THR A C 1
ATOM 665 O O . THR A 1 92 ? 2.092 10.527 -8.904 1.00 96.31 92 THR A O 1
ATOM 668 N N . LYS A 1 93 ? 3.548 11.847 -9.983 1.00 93.81 93 LYS A N 1
ATOM 669 C CA . LYS A 1 93 ? 2.815 11.839 -11.252 1.00 93.81 93 LYS A CA 1
ATOM 670 C C . LYS A 1 93 ? 2.618 10.406 -11.761 1.00 93.81 93 LYS A C 1
ATOM 672 O O . LYS A 1 93 ? 3.579 9.675 -11.977 1.00 93.81 93 LYS A O 1
ATOM 677 N N . GLY A 1 94 ? 1.362 10.043 -12.017 1.00 94.12 94 GLY A N 1
ATOM 678 C CA . GLY A 1 94 ? 0.992 8.730 -12.549 1.00 94.12 94 GLY A CA 1
ATOM 679 C C . GLY A 1 94 ? 0.946 7.607 -11.510 1.00 94.12 94 GLY A C 1
ATOM 680 O O . GLY A 1 94 ? 0.708 6.466 -11.898 1.00 94.12 94 GLY A O 1
ATOM 681 N N . ALA A 1 95 ? 1.149 7.900 -10.220 1.00 96.00 95 ALA A N 1
ATOM 682 C CA . ALA A 1 95 ? 0.979 6.910 -9.165 1.00 96.00 95 ALA A CA 1
ATOM 683 C C . ALA A 1 95 ? -0.473 6.418 -9.084 1.00 96.00 95 ALA A C 1
ATOM 685 O O . ALA A 1 95 ? -1.425 7.199 -9.097 1.00 96.00 95 ALA A O 1
ATOM 686 N N . LYS A 1 96 ? -0.622 5.099 -8.959 1.00 95.44 96 LYS A N 1
ATOM 687 C CA . LYS A 1 96 ? -1.902 4.400 -8.821 1.00 95.44 96 LYS A CA 1
ATOM 688 C C . LYS A 1 96 ? -1.930 3.720 -7.461 1.00 95.44 96 LYS A C 1
ATOM 690 O O . LYS A 1 96 ? -1.572 2.552 -7.349 1.00 95.44 96 LYS A O 1
ATOM 695 N N . CYS A 1 97 ? -2.278 4.457 -6.413 1.00 96.12 97 CYS A N 1
ATOM 696 C CA . CYS A 1 97 ? -2.228 3.930 -5.054 1.00 96.12 97 CYS A CA 1
ATOM 697 C C . CYS A 1 97 ? -3.598 3.517 -4.527 1.00 96.12 97 CYS A C 1
ATOM 699 O O . CYS A 1 97 ? -4.592 4.217 -4.733 1.00 96.12 97 CYS A O 1
ATOM 701 N N . TRP A 1 98 ? -3.618 2.439 -3.747 1.00 94.69 98 TRP A N 1
ATOM 702 C CA . TRP A 1 98 ? -4.722 2.092 -2.856 1.00 94.69 98 TRP A CA 1
ATOM 703 C C . TRP A 1 98 ? -4.180 1.799 -1.461 1.00 94.69 98 TRP A C 1
ATOM 705 O O . TRP A 1 98 ? -3.385 0.882 -1.270 1.00 94.69 98 TRP A O 1
ATOM 715 N N . LEU A 1 99 ? -4.586 2.589 -0.476 1.00 94.25 99 LEU A N 1
ATOM 716 C CA . LEU A 1 99 ? -4.025 2.553 0.862 1.00 94.25 99 LEU A CA 1
ATOM 717 C C . LEU A 1 99 ? -5.055 2.039 1.860 1.00 94.25 99 LEU A C 1
ATOM 719 O O . LEU A 1 99 ? -6.126 2.627 2.022 1.00 94.25 99 LEU A O 1
ATOM 723 N N . GLY A 1 100 ? -4.711 0.955 2.552 1.00 90.94 100 GLY A N 1
ATOM 724 C CA . GLY A 1 100 ? -5.471 0.472 3.699 1.00 90.94 100 GLY A CA 1
ATOM 725 C C . GLY A 1 100 ? -5.277 1.418 4.879 1.00 90.94 100 GLY A C 1
ATOM 726 O O . GLY A 1 100 ? -4.154 1.573 5.366 1.00 90.94 100 GLY A O 1
ATOM 727 N N . ALA A 1 101 ? -6.354 2.066 5.319 1.00 85.44 101 ALA A N 1
ATOM 728 C CA . ALA A 1 101 ? -6.320 3.034 6.403 1.00 85.44 101 ALA A CA 1
ATOM 729 C C . ALA A 1 101 ? -6.884 2.447 7.697 1.00 85.44 101 ALA A C 1
ATOM 731 O O . ALA A 1 101 ? -7.936 1.813 7.704 1.00 85.44 101 ALA A O 1
ATOM 732 N N . ASN A 1 102 ? -6.184 2.714 8.797 1.00 84.94 102 ASN A N 1
ATOM 733 C CA . ASN A 1 102 ? -6.787 2.711 10.120 1.00 84.94 102 ASN A CA 1
ATOM 734 C C . ASN A 1 102 ? -7.115 4.168 10.457 1.00 84.94 102 ASN A C 1
ATOM 736 O O . ASN A 1 102 ? -6.263 5.037 10.246 1.00 84.94 102 ASN A O 1
ATOM 740 N N . PRO A 1 103 ? -8.325 4.463 10.952 1.00 81.44 103 PRO A N 1
ATOM 741 C CA . PRO A 1 103 ? -8.738 5.838 11.145 1.00 81.44 103 PRO A CA 1
ATOM 742 C C . PRO A 1 103 ? -7.928 6.456 12.296 1.00 81.44 103 PRO A C 1
ATOM 744 O O . PRO A 1 103 ? -7.687 5.783 13.301 1.00 81.44 103 PRO A O 1
ATOM 747 N N . PRO A 1 104 ? -7.534 7.739 12.213 1.00 81.38 104 PRO A N 1
ATOM 748 C CA . PRO A 1 104 ? -6.795 8.399 13.293 1.00 81.38 104 PRO A CA 1
ATOM 749 C C . PRO A 1 104 ? -7.601 8.465 14.600 1.00 81.38 104 PRO A C 1
ATOM 751 O O . PRO A 1 104 ? -7.023 8.540 15.682 1.00 81.38 104 PRO A O 1
ATOM 754 N N . SER A 1 105 ? -8.933 8.381 14.516 1.00 86.56 105 SER A N 1
ATOM 755 C CA . SER A 1 105 ? -9.830 8.317 15.670 1.00 86.56 105 SER A CA 1
ATOM 756 C C . SER A 1 105 ? -9.787 6.984 16.418 1.00 86.56 105 SER A C 1
ATOM 758 O O . SER A 1 105 ? -10.342 6.915 17.508 1.00 86.56 105 SER A O 1
ATOM 760 N N . LEU A 1 106 ? -9.119 5.943 15.904 1.00 88.81 106 LEU A N 1
ATOM 761 C CA . LEU A 1 106 ? -9.138 4.605 16.506 1.00 88.81 106 LEU A CA 1
ATOM 762 C C . LEU A 1 106 ? -8.735 4.616 17.991 1.00 88.81 106 LEU A C 1
ATOM 764 O O . LEU A 1 106 ? -9.391 3.984 18.816 1.00 88.81 106 LEU A O 1
ATOM 768 N N . SER A 1 107 ? -7.703 5.385 18.352 1.00 90.00 107 SER A N 1
ATOM 769 C CA . SER A 1 107 ? -7.277 5.535 19.750 1.00 90.00 107 SER A CA 1
ATOM 770 C C . SER A 1 107 ? -8.306 6.282 20.600 1.00 90.00 107 SER A C 1
ATOM 772 O O . SER A 1 107 ? -8.523 5.926 21.756 1.00 90.00 107 SER A O 1
ATOM 774 N N . ALA A 1 108 ? -8.956 7.304 20.038 1.00 91.25 108 ALA A N 1
ATOM 775 C CA . ALA A 1 108 ? -9.998 8.054 20.734 1.00 91.25 108 ALA A CA 1
ATOM 776 C C . ALA A 1 108 ? -11.236 7.180 20.987 1.00 91.25 108 ALA A C 1
ATOM 778 O O . ALA A 1 108 ? -11.775 7.188 22.089 1.00 91.25 108 ALA A O 1
ATOM 779 N N . GLU A 1 109 ? -11.639 6.372 20.007 1.00 90.62 109 GLU A N 1
ATOM 780 C CA . GLU A 1 109 ? -12.749 5.426 20.141 1.00 90.62 109 GLU A CA 1
ATOM 781 C C . GLU A 1 109 ? -12.440 4.314 21.153 1.00 90.62 109 GLU A C 1
ATOM 783 O O . GLU A 1 109 ? -13.301 3.941 21.946 1.00 90.62 109 GLU A O 1
ATOM 788 N N . ALA A 1 110 ? -11.196 3.824 21.195 1.00 90.69 110 ALA A N 1
ATOM 789 C CA . ALA A 1 110 ? -10.765 2.869 22.214 1.00 90.69 110 ALA A CA 1
ATOM 790 C C . ALA A 1 110 ? -10.843 3.459 23.634 1.00 90.69 110 ALA A C 1
ATOM 792 O O . ALA A 1 110 ? -11.324 2.794 24.552 1.00 90.69 110 ALA A O 1
ATOM 793 N N . ILE A 1 111 ? -10.411 4.712 23.817 1.00 94.25 111 ILE A N 1
ATOM 794 C CA . ILE A 1 111 ? -10.523 5.416 25.105 1.00 94.25 111 ILE A CA 1
ATOM 795 C C . ILE A 1 111 ? -11.992 5.630 25.473 1.00 94.25 111 ILE A C 1
ATOM 797 O O . ILE A 1 111 ? -12.376 5.368 26.610 1.00 94.25 111 ILE A O 1
ATOM 801 N N . LYS A 1 112 ? -12.823 6.054 24.517 1.00 92.25 112 LYS A N 1
ATOM 802 C CA . LYS A 1 112 ? -14.262 6.240 24.721 1.00 92.25 112 LYS A CA 1
ATOM 803 C C . LYS A 1 112 ? -14.932 4.948 25.185 1.00 92.25 112 LYS A C 1
ATOM 805 O O . LYS A 1 112 ? -15.632 4.958 26.189 1.00 92.25 112 LYS A O 1
ATOM 810 N N . LEU A 1 113 ? -14.638 3.829 24.525 1.00 92.44 113 LEU A N 1
ATOM 811 C CA . LEU A 1 113 ? -15.139 2.519 24.931 1.00 92.44 113 LEU A CA 1
ATOM 812 C C . LEU A 1 113 ? -14.686 2.144 26.351 1.00 92.44 113 LEU A C 1
ATOM 814 O O . LEU A 1 113 ? -15.469 1.596 27.123 1.00 92.44 113 LEU A O 1
ATOM 818 N N . ALA A 1 114 ? -13.434 2.435 26.712 1.00 93.88 114 ALA A N 1
ATOM 819 C CA . ALA A 1 114 ? -12.935 2.173 28.058 1.00 93.88 114 ALA A CA 1
ATOM 820 C C . ALA A 1 114 ? -13.689 2.991 29.122 1.00 93.88 114 ALA A C 1
ATOM 822 O O . ALA A 1 114 ? -14.048 2.440 30.162 1.00 93.88 114 ALA A O 1
ATOM 823 N N . VAL A 1 115 ? -13.968 4.271 28.851 1.00 96.38 115 VAL A N 1
ATOM 824 C CA . VAL A 1 115 ? -14.769 5.137 29.733 1.00 96.38 115 VAL A CA 1
ATOM 825 C C . VAL A 1 115 ? -16.204 4.619 29.850 1.00 96.38 115 VAL A C 1
ATOM 827 O O . VAL A 1 115 ? -16.683 4.435 30.965 1.00 96.38 115 VAL A O 1
ATOM 830 N N . ASP A 1 116 ? -16.852 4.266 28.736 1.00 94.50 116 ASP A N 1
ATOM 831 C CA . ASP A 1 116 ? -18.219 3.726 28.738 1.00 94.50 116 ASP A CA 1
ATOM 832 C C . ASP A 1 116 ? -18.337 2.447 29.593 1.00 94.50 116 ASP A C 1
ATOM 834 O O . ASP A 1 116 ? -19.325 2.249 30.310 1.00 94.50 116 ASP A O 1
ATOM 838 N N . ILE A 1 117 ? -17.317 1.578 29.562 1.00 95.50 117 ILE A N 1
ATOM 839 C CA . ILE A 1 117 ? -17.252 0.372 30.403 1.00 95.50 117 ILE A CA 1
ATOM 840 C C . ILE A 1 117 ? -17.125 0.736 31.887 1.00 95.50 117 ILE A C 1
ATOM 842 O O . ILE A 1 117 ? -17.761 0.087 32.718 1.00 95.50 117 ILE A O 1
ATOM 846 N N . LEU A 1 118 ? -16.310 1.737 32.233 1.00 96.94 118 LEU A N 1
ATOM 847 C CA . LEU A 1 118 ? -16.123 2.175 33.621 1.00 96.94 118 LEU A CA 1
ATOM 848 C C . LEU A 1 118 ? -17.391 2.819 34.190 1.00 96.94 118 LEU A C 1
ATOM 850 O O . LEU A 1 118 ? -17.773 2.501 35.315 1.00 96.94 118 LEU A O 1
ATOM 854 N N . ASP A 1 119 ? -18.064 3.659 33.404 1.00 97.56 119 ASP A N 1
ATOM 855 C CA . ASP A 1 119 ? -19.251 4.397 33.842 1.00 97.56 119 ASP A CA 1
ATOM 856 C C . ASP A 1 119 ? -20.485 3.496 33.971 1.00 97.56 119 ASP A C 1
ATOM 858 O O . ASP A 1 119 ? -21.307 3.668 34.871 1.00 97.56 119 ASP A O 1
ATOM 862 N N . THR A 1 120 ? -20.640 2.524 33.067 1.00 96.31 120 THR A N 1
ATOM 863 C CA . THR A 1 120 ? -21.865 1.710 32.988 1.00 96.31 120 THR A CA 1
ATOM 864 C C . THR A 1 120 ? -21.701 0.286 33.510 1.00 96.31 120 THR A C 1
ATOM 866 O O . THR A 1 120 ? -22.699 -0.410 33.714 1.00 96.31 120 THR A O 1
ATOM 869 N N . GLY A 1 121 ? -20.464 -0.196 33.652 1.00 94.06 121 GLY A N 1
ATOM 870 C CA . GLY A 1 121 ? -20.147 -1.604 33.899 1.00 94.06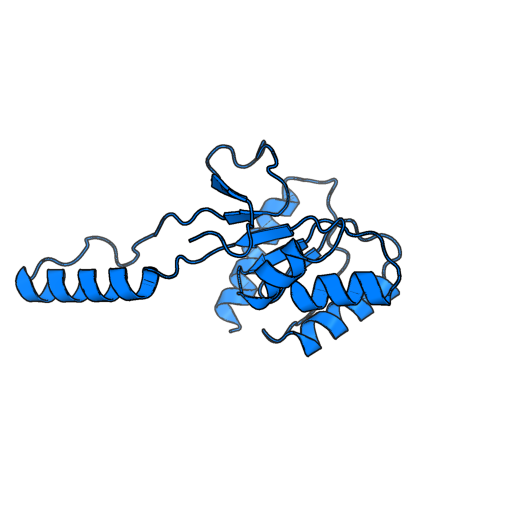 121 GLY A CA 1
ATOM 871 C C . GLY A 1 121 ? -20.459 -2.540 32.720 1.00 94.06 121 GLY A C 1
ATOM 872 O O . GLY A 1 121 ? -20.217 -3.747 32.819 1.00 94.06 121 GLY A O 1
ATOM 873 N N . LYS A 1 122 ? -20.999 -2.028 31.604 1.00 92.38 122 LYS A N 1
ATOM 874 C CA . LYS A 1 122 ? -21.398 -2.835 30.445 1.00 92.38 122 LYS A CA 1
ATOM 875 C C . LYS A 1 122 ? -20.204 -3.055 29.532 1.00 92.38 122 LYS A C 1
ATOM 877 O O . LYS A 1 122 ? -19.634 -2.112 28.997 1.00 92.38 122 LYS A O 1
ATOM 882 N N . LYS A 1 123 ? -19.856 -4.321 29.320 1.00 89.38 123 LYS A N 1
ATOM 883 C CA . LYS A 1 123 ? -18.813 -4.727 28.373 1.00 89.38 123 LYS A CA 1
ATOM 884 C C . LYS A 1 123 ? -19.440 -5.064 27.016 1.00 89.38 123 LYS A C 1
ATOM 886 O O . LYS A 1 123 ? -20.562 -5.578 27.001 1.00 89.38 123 LYS A O 1
ATOM 891 N N . PRO A 1 124 ? -18.738 -4.819 25.895 1.00 87.44 124 PRO A N 1
ATOM 892 C CA . PRO A 1 124 ? -19.137 -5.351 24.598 1.00 87.44 124 PRO A CA 1
ATOM 893 C C . PRO A 1 124 ? -19.339 -6.865 24.656 1.00 87.44 124 PRO A C 1
ATOM 895 O O . PRO A 1 124 ? -18.617 -7.562 25.372 1.00 87.44 124 PRO A O 1
ATOM 898 N N . ALA A 1 125 ? -20.309 -7.362 23.890 1.00 86.38 125 ALA A N 1
ATOM 899 C CA . ALA A 1 125 ? -20.532 -8.799 23.751 1.00 86.38 125 ALA A CA 1
ATOM 900 C C . ALA A 1 125 ? -19.339 -9.490 23.067 1.00 86.38 125 ALA A C 1
ATOM 902 O O . ALA A 1 125 ? -18.970 -10.598 23.447 1.00 86.38 125 ALA A O 1
ATOM 903 N N . ASP A 1 126 ? -18.713 -8.798 22.111 1.00 86.88 126 ASP A N 1
ATOM 904 C CA . ASP A 1 126 ? -17.551 -9.275 21.372 1.00 86.88 126 ASP A CA 1
ATOM 905 C C . ASP A 1 126 ? -16.257 -8.633 21.876 1.00 86.88 126 ASP A C 1
ATOM 907 O O . ASP A 1 126 ? -16.186 -7.436 22.153 1.00 86.88 126 ASP A O 1
ATOM 911 N N . THR A 1 127 ? -15.179 -9.413 21.900 1.00 84.06 127 THR A N 1
ATOM 912 C CA . THR A 1 127 ? -13.827 -8.917 22.206 1.00 84.06 127 THR A CA 1
ATOM 913 C C . THR A 1 127 ? -13.176 -8.189 21.026 1.00 84.06 127 THR A C 1
ATOM 915 O O . THR A 1 127 ? -12.010 -7.803 21.098 1.00 84.06 127 THR A O 1
ATOM 918 N N . THR A 1 128 ? -13.893 -8.028 19.913 1.00 84.38 128 THR A N 1
ATOM 919 C CA . THR A 1 128 ? -13.415 -7.374 18.694 1.00 84.38 128 THR A CA 1
ATOM 920 C C . THR A 1 128 ? -14.429 -6.336 18.246 1.00 84.38 128 THR A C 1
ATOM 922 O O . THR A 1 128 ? -15.578 -6.659 17.968 1.00 84.38 128 THR A O 1
ATOM 925 N N . VAL A 1 129 ? -13.977 -5.088 18.141 1.00 81.50 129 VAL A N 1
ATOM 926 C CA . VAL A 1 129 ? -14.770 -3.969 17.629 1.00 81.50 129 VAL A CA 1
ATOM 927 C C . VAL A 1 129 ? -14.139 -3.518 16.321 1.00 81.50 129 VAL A C 1
ATOM 929 O O . VAL A 1 129 ? -12.980 -3.104 16.293 1.00 81.50 129 VAL A O 1
ATOM 932 N N . LEU A 1 130 ? -14.887 -3.648 15.227 1.00 81.00 130 LEU A N 1
ATOM 933 C CA . LEU A 1 130 ? -14.433 -3.239 13.903 1.00 81.00 130 LEU A CA 1
ATOM 934 C C . LEU A 1 130 ? -14.835 -1.791 13.641 1.00 81.00 130 LEU A C 1
ATOM 936 O O . LEU A 1 130 ? -15.996 -1.419 13.802 1.00 81.00 130 LEU A O 1
ATOM 940 N N . PHE A 1 131 ? -13.874 -0.996 13.183 1.00 79.75 131 PHE A N 1
ATOM 941 C CA . PHE A 1 131 ? -14.111 0.370 12.741 1.00 79.75 131 PHE A CA 1
ATOM 942 C C . PHE A 1 131 ? -14.138 0.401 11.224 1.00 79.75 131 PHE A C 1
ATOM 944 O O . PHE A 1 131 ? -13.205 -0.064 10.569 1.00 79.75 131 PHE A O 1
ATOM 951 N N . ASN A 1 132 ? -15.206 0.961 10.662 1.00 77.00 132 ASN A N 1
ATOM 952 C CA . ASN A 1 132 ? -15.241 1.204 9.233 1.00 77.00 132 ASN A CA 1
ATOM 953 C C . ASN A 1 132 ? -14.330 2.393 8.916 1.00 77.00 132 ASN A C 1
ATOM 955 O O . ASN A 1 132 ? -14.571 3.505 9.385 1.00 77.00 132 ASN A O 1
ATOM 959 N N . SER A 1 133 ? -13.289 2.157 8.125 1.00 82.12 133 SER A N 1
ATOM 960 C CA . SER A 1 133 ? -12.399 3.202 7.635 1.00 82.12 133 SER A CA 1
ATOM 961 C C . SER A 1 133 ? -12.308 3.083 6.122 1.00 82.12 133 SER A C 1
ATOM 963 O O . SER A 1 133 ? -11.971 2.004 5.624 1.00 82.12 133 SER A O 1
ATOM 965 N N . PRO A 1 134 ? -12.650 4.144 5.370 1.00 88.00 134 PRO A N 1
ATOM 966 C CA . PRO A 1 134 ? -12.484 4.107 3.931 1.00 88.00 134 PRO A CA 1
ATOM 967 C C . PRO A 1 134 ? -10.996 3.993 3.592 1.00 88.00 134 PRO A C 1
ATOM 969 O O . PRO A 1 134 ? -10.151 4.608 4.242 1.00 88.00 134 PRO A O 1
ATOM 972 N N . GLY A 1 135 ? -10.677 3.236 2.543 1.00 90.50 135 GLY A N 1
ATOM 973 C CA . GLY A 1 135 ? -9.336 3.271 1.967 1.00 90.50 135 GLY A CA 1
ATOM 974 C C . GLY A 1 135 ? -9.006 4.661 1.418 1.00 90.50 135 GLY A C 1
ATOM 975 O O . GLY A 1 135 ? -9.902 5.461 1.148 1.00 90.50 135 GLY A O 1
ATOM 976 N N . LEU A 1 136 ? -7.724 4.948 1.214 1.00 92.81 136 LEU A N 1
ATOM 977 C CA . LEU A 1 136 ? -7.296 6.148 0.490 1.00 92.81 136 LEU A CA 1
ATOM 978 C C . LEU A 1 136 ? -6.819 5.758 -0.905 1.00 92.81 136 LEU A C 1
ATOM 980 O 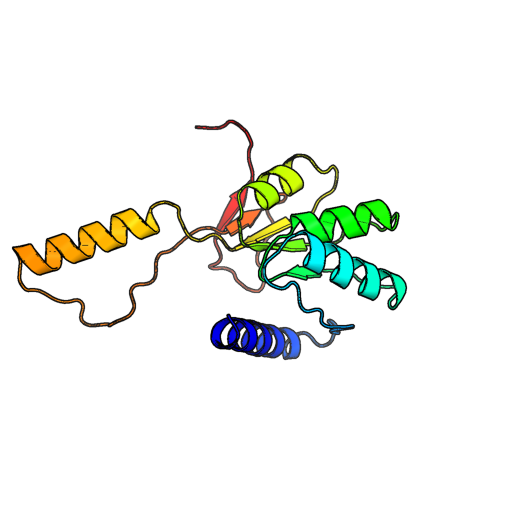O . LEU A 1 136 ? -6.116 4.764 -1.053 1.00 92.81 136 LEU A O 1
ATOM 984 N N . THR A 1 137 ? -7.147 6.530 -1.934 1.00 94.62 137 THR A N 1
ATOM 985 C CA . THR A 1 137 ? -6.701 6.213 -3.296 1.00 94.62 137 THR A CA 1
ATOM 986 C C . THR A 1 137 ? -6.341 7.443 -4.116 1.00 94.62 137 THR A C 1
ATOM 988 O O . THR A 1 137 ? -6.876 8.526 -3.890 1.00 94.62 137 THR A O 1
ATOM 991 N N . THR A 1 138 ? -5.424 7.298 -5.072 1.00 95.00 138 THR A N 1
ATOM 992 C CA . THR A 1 138 ? -5.163 8.352 -6.066 1.00 95.00 138 THR A CA 1
ATOM 993 C C . THR A 1 138 ? -6.290 8.432 -7.095 1.00 95.00 138 THR A C 1
ATOM 995 O O . THR A 1 138 ? -6.720 9.532 -7.449 1.00 95.00 138 THR A O 1
ATOM 998 N N . ASP A 1 139 ? -6.827 7.278 -7.501 1.00 90.12 139 ASP A N 1
ATOM 999 C CA . ASP A 1 139 ? -7.843 7.144 -8.539 1.00 90.12 139 ASP A CA 1
ATOM 1000 C C . ASP A 1 139 ? -9.037 6.339 -8.024 1.00 90.12 139 ASP A C 1
ATOM 1002 O O . ASP A 1 139 ? -8.910 5.191 -7.602 1.00 90.12 139 ASP A O 1
ATOM 1006 N N . MET A 1 140 ? -10.232 6.924 -8.103 1.00 86.44 140 MET A N 1
ATOM 1007 C CA . MET A 1 140 ? -11.456 6.207 -7.751 1.00 86.44 140 MET A CA 1
ATOM 1008 C C . MET A 1 140 ? -11.704 5.093 -8.770 1.00 86.44 140 MET A C 1
ATOM 1010 O O . MET A 1 140 ? -12.065 5.354 -9.918 1.00 86.44 140 MET A O 1
ATOM 1014 N N . VAL A 1 141 ? -11.526 3.848 -8.339 1.00 78.94 141 VAL A N 1
ATOM 1015 C CA . VAL A 1 141 ? -11.769 2.655 -9.152 1.00 78.94 141 VAL A CA 1
ATOM 1016 C C . VAL A 1 141 ? -13.052 1.959 -8.714 1.00 78.94 141 VAL A C 1
ATOM 1018 O O . VAL A 1 141 ? -13.325 1.807 -7.523 1.00 78.94 141 VAL A O 1
ATOM 1021 N N . ALA A 1 142 ? -13.856 1.514 -9.680 1.00 78.25 142 ALA A N 1
ATOM 1022 C CA . ALA A 1 142 ? -15.032 0.707 -9.385 1.00 78.25 142 ALA A CA 1
ATOM 1023 C C . ALA A 1 142 ? -14.591 -0.654 -8.824 1.00 78.25 142 ALA A C 1
ATOM 1025 O O . ALA A 1 142 ? -14.009 -1.479 -9.533 1.00 78.25 142 ALA A O 1
ATOM 1026 N N . ALA A 1 143 ? -14.890 -0.907 -7.551 1.00 79.50 143 ALA A N 1
ATOM 1027 C CA . ALA A 1 143 ? -14.528 -2.141 -6.867 1.00 79.50 143 ALA A CA 1
ATOM 1028 C C . ALA A 1 143 ? -15.469 -3.297 -7.250 1.00 79.50 143 ALA A C 1
ATOM 1030 O O . ALA A 1 143 ? -16.240 -3.795 -6.433 1.00 79.50 143 ALA A O 1
ATOM 1031 N N . LYS A 1 144 ? -15.399 -3.757 -8.508 1.00 80.56 144 LYS A N 1
ATOM 1032 C CA . LYS A 1 144 ? -16.234 -4.850 -9.051 1.00 80.56 144 LYS A CA 1
ATOM 1033 C C . LYS A 1 144 ? -16.250 -6.092 -8.151 1.00 80.56 144 LYS A C 1
ATOM 1035 O O . LYS A 1 144 ? -17.274 -6.753 -8.021 1.00 80.56 144 LYS A O 1
ATOM 1040 N N . TYR A 1 145 ? -15.107 -6.401 -7.544 1.00 78.56 145 TYR A N 1
ATOM 1041 C CA . TYR A 1 145 ? -14.907 -7.588 -6.713 1.00 78.56 145 TYR A CA 1
ATOM 1042 C C . TYR A 1 145 ? -15.087 -7.336 -5.209 1.00 78.56 145 TYR A C 1
ATOM 1044 O O . TYR A 1 145 ? -15.046 -8.279 -4.422 1.00 78.56 145 TYR A O 1
ATOM 1052 N N . ALA A 1 146 ? -15.294 -6.081 -4.809 1.00 79.00 146 ALA A N 1
ATOM 1053 C CA . ALA A 1 146 ? -15.540 -5.672 -3.432 1.00 79.00 146 ALA A CA 1
ATOM 1054 C C . ALA A 1 146 ? -16.550 -4.507 -3.418 1.00 79.00 146 ALA A C 1
ATOM 1056 O O . ALA A 1 146 ? -16.199 -3.392 -3.052 1.00 79.00 146 ALA A O 1
ATOM 1057 N N . PRO A 1 147 ? -17.815 -4.733 -3.817 1.00 78.94 147 PRO A N 1
ATOM 1058 C CA . PRO A 1 147 ? -18.781 -3.650 -4.038 1.00 78.94 147 PRO A CA 1
ATOM 1059 C C . PRO A 1 147 ? -19.089 -2.827 -2.779 1.00 78.94 147 PRO A C 1
ATOM 1061 O O . PRO A 1 147 ? -19.497 -1.676 -2.883 1.00 78.94 147 PRO A O 1
ATOM 1064 N N . ASN A 1 148 ? -18.859 -3.401 -1.595 1.00 80.50 148 ASN A N 1
ATOM 1065 C CA . ASN A 1 148 ? -19.042 -2.727 -0.311 1.00 80.50 148 ASN A CA 1
ATOM 1066 C C . ASN A 1 148 ? -17.788 -1.971 0.164 1.00 80.50 148 ASN A C 1
ATOM 1068 O O . ASN A 1 148 ? -17.814 -1.379 1.240 1.00 80.50 148 ASN A O 1
ATOM 1072 N N . SER A 1 149 ? -16.674 -2.010 -0.579 1.00 79.50 149 SER A N 1
ATOM 1073 C CA . SER A 1 149 ? -15.477 -1.257 -0.205 1.00 79.50 149 SER A CA 1
ATOM 1074 C C . SER A 1 149 ? -15.677 0.224 -0.505 1.00 79.50 149 SER A C 1
ATOM 1076 O O . SER A 1 149 ? -16.012 0.591 -1.631 1.00 79.50 149 SER A O 1
ATOM 1078 N N . SER A 1 150 ? -15.414 1.072 0.483 1.00 86.06 150 SER A N 1
ATOM 1079 C CA . SER A 1 150 ? -15.364 2.521 0.312 1.00 86.06 150 SER A CA 1
ATOM 1080 C C . SER A 1 150 ? -13.922 3.007 0.247 1.00 86.06 150 SER A C 1
ATOM 1082 O O . SER A 1 150 ? -13.077 2.534 1.011 1.00 86.06 150 SER A O 1
ATOM 1084 N N . ALA A 1 151 ? -13.663 4.004 -0.593 1.00 88.94 151 ALA A N 1
ATOM 1085 C CA . ALA A 1 151 ? -12.435 4.779 -0.545 1.00 88.94 151 ALA A CA 1
ATOM 1086 C C . ALA A 1 151 ? -12.705 6.263 -0.745 1.00 88.94 151 ALA A C 1
ATOM 1088 O O . ALA A 1 151 ? -13.728 6.659 -1.304 1.00 88.94 151 ALA A O 1
ATOM 1089 N N . VAL A 1 152 ? -11.762 7.065 -0.276 1.00 91.56 152 VAL A N 1
ATOM 1090 C CA . VAL A 1 152 ? -11.712 8.502 -0.496 1.00 91.56 152 VAL A CA 1
ATOM 1091 C C . VAL A 1 152 ? -10.459 8.843 -1.287 1.00 91.56 152 VAL A C 1
ATOM 1093 O O . VAL A 1 152 ? -9.430 8.167 -1.191 1.00 91.56 152 VAL A O 1
ATOM 1096 N N . LYS A 1 153 ? -10.549 9.897 -2.094 1.00 92.81 153 LYS A N 1
ATOM 1097 C CA . LYS A 1 153 ? -9.404 10.370 -2.859 1.00 92.81 153 LYS A CA 1
ATOM 1098 C C . LYS A 1 153 ? -8.372 10.996 -1.918 1.00 92.81 153 LYS A C 1
ATOM 1100 O O . LYS A 1 153 ? -8.738 11.725 -1.000 1.00 92.81 153 LYS A O 1
ATOM 1105 N N . ILE A 1 154 ? -7.093 10.719 -2.152 1.00 92.00 154 ILE A N 1
ATOM 1106 C CA . ILE A 1 154 ? -5.998 11.385 -1.447 1.00 92.00 154 ILE A CA 1
ATOM 1107 C C . ILE A 1 154 ? -5.949 12.839 -1.921 1.00 92.00 154 ILE A C 1
ATOM 1109 O O . ILE A 1 154 ? -5.775 13.109 -3.110 1.00 92.00 154 ILE A O 1
ATOM 1113 N N . GLU A 1 155 ? -6.087 13.772 -0.984 1.00 88.12 155 GLU A N 1
ATOM 1114 C CA . GLU A 1 155 ? -6.027 15.207 -1.239 1.00 88.12 155 GLU A CA 1
ATOM 1115 C C . GLU A 1 155 ? -5.107 15.862 -0.206 1.00 88.12 155 GLU A C 1
ATOM 1117 O O . GLU A 1 155 ? -5.259 15.656 0.997 1.00 88.12 155 GLU A O 1
ATOM 1122 N N . LEU A 1 156 ? -4.127 16.638 -0.672 1.00 86.19 156 LEU A N 1
ATOM 1123 C CA . LEU A 1 156 ? -3.200 17.350 0.205 1.00 86.19 156 LEU A CA 1
ATOM 1124 C C . LEU A 1 156 ? -3.794 18.696 0.624 1.00 86.19 156 LEU A C 1
ATOM 1126 O O . LEU A 1 156 ? -4.360 19.415 -0.199 1.00 86.19 156 LEU A O 1
ATOM 1130 N N . GLY A 1 157 ? -3.636 19.047 1.902 1.00 78.00 157 GLY A N 1
ATOM 1131 C CA . GLY A 1 157 ? -3.975 20.378 2.416 1.00 78.00 157 GLY A CA 1
ATOM 1132 C C . GLY A 1 157 ? -5.470 20.684 2.530 1.00 78.00 157 GLY A C 1
ATOM 1133 O O . GLY A 1 157 ? -5.819 21.837 2.767 1.00 78.00 157 GLY A O 1
ATOM 1134 N N . LYS A 1 158 ? -6.354 19.688 2.384 1.00 66.94 158 LYS A N 1
ATOM 1135 C CA . LYS A 1 158 ? -7.771 19.849 2.723 1.00 66.94 158 LYS A CA 1
ATOM 1136 C C . LYS A 1 158 ? -8.004 19.488 4.189 1.00 66.94 158 LYS A C 1
ATOM 1138 O O . LYS A 1 158 ? -7.645 18.395 4.620 1.00 66.94 158 LYS A O 1
ATOM 1143 N N . THR A 1 159 ? -8.566 20.438 4.928 1.00 47.91 159 THR A N 1
ATOM 1144 C CA . THR A 1 159 ? -9.044 20.304 6.313 1.00 47.91 159 THR A CA 1
ATOM 1145 C C . THR A 1 159 ? -10.528 20.010 6.337 1.00 47.91 159 THR A C 1
ATOM 1147 O O . THR A 1 159 ? -11.248 20.741 5.615 1.00 47.91 159 THR A O 1
#

pLDDT: mean 90.61, std 7.93, range [47.91, 98.25]

Sequence (159 aa):
GAPISEQFEKNFGAVLKKYPGIEIVGYFNGNYAAGPEQEGVASLLAAHPEVDGIFSQGYGTGAIKALQNADRPMVPVVAAAFNGTGVTCAETKGAKCWLGANPPSLSAEAIKLAVDILDTGKKPADTTVLFNSPGLTTDMVAAKYAPNSSAVKIELGKT

Radius of gyration: 17.9 Å; chains: 1; bounding box: 38×38×50 Å

Foldseek 3Di:
DPVVVVVCVVVVVVVCVVPVVDDDQDDADCVLDLVSLLVRLLVSVVVDVDDQEEEDAHACNSNQVSCVVVVHQQHEYEYAVDVNNLVCQQPDPNHWYKHDYDDPCPVVVVVVLVVCCVVPVDHDPDPDDDDDDAIETCDDDCPPVCNPHHHDYRDPPDD